Protein AF-A0A1I8NIW3-F1 (afdb_monomer)

Nearest PDB structures (foldseek):
  4k12-assembly1_B  TM=7.463E-01  e=3.320E+00  Streptococcus pneumoniae
  2oku-assembly1_B  TM=4.828E-01  e=1.234E+00  Porphyromonas gingivalis W83
  6xss-assembly1_A  TM=6.516E-01  e=8.003E+00  synthetic construct
  8vb2-assembly1_I  TM=4.494E-01  e=9.971E+00  Pectobacterium phage PhiM1
  2m6u-assembly1_A  TM=3.790E-01  e=7.169E+00  Streptococcus pneumoniae

Organism: Musc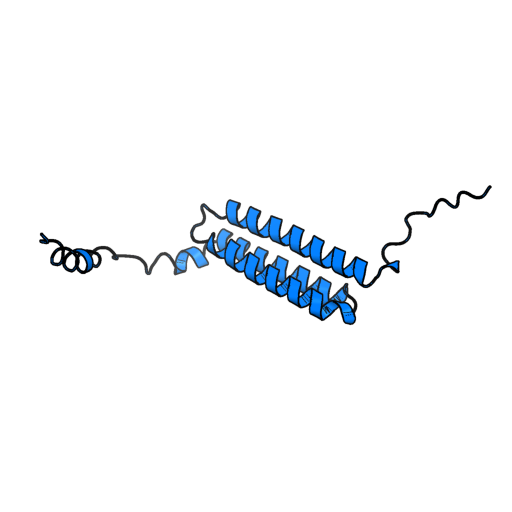a domestica (NCBI:txid7370)

Foldseek 3Di:
DDPDPPVPVVVVPVVPPPDDDPPPPVVVLVVPVLLVVLVVLLVVLLVVLVCCLVPVADPVLNVVSVVLSVVLNVQLVVLNVQSPDPVCSVVSVVSNVVSSVVSVVSSVVSSCVRCVPVPDDPDPPPPDD

Solvent-accessible surface area (backbone atoms only — not comparable to full-atom values): 7853 Å² total; per-residue (Å²): 139,80,96,68,80,75,67,67,67,63,63,69,66,69,72,73,79,78,79,81,84,71,85,70,57,67,71,51,54,73,66,32,69,68,52,48,51,49,53,51,48,54,52,48,49,52,51,50,53,51,46,43,35,71,73,71,33,56,80,88,46,30,68,63,40,52,53,51,49,52,52,48,54,56,50,44,57,59,30,54,68,44,65,80,45,84,88,31,47,64,58,28,55,51,45,48,50,51,50,47,52,51,49,51,52,52,51,51,51,50,38,46,72,76,36,59,74,81,73,65,85,78,77,76,79,78,85,73,131

Sequence (129 aa):
MLQITLFSLAFCVLLNAHIINGQSANNTALQDPEIQEALQFSQSIVNTAQSYIQYDLPIEARPEGEAILAQVKQGLAKCEALIDSVLNIWEYKQCASILLKDAMAALSSLQGKYRPYFASSASRPSLFW

pLDDT: mean 71.24, std 17.54, range [42.22, 91.31]

Structure (mmCIF, N/CA/C/O backbone):
data_AF-A0A1I8NIW3-F1
#
_entry.id   AF-A0A1I8NIW3-F1
#
loop_
_atom_site.group_PDB
_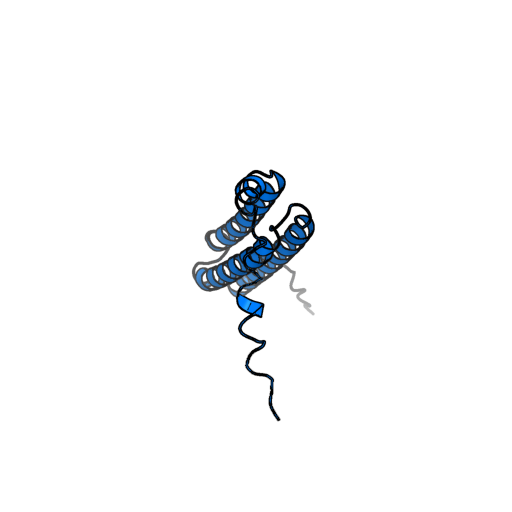atom_site.id
_atom_site.type_symbol
_atom_site.label_atom_id
_atom_site.label_alt_id
_atom_site.label_comp_id
_atom_site.label_asym_id
_atom_site.label_entity_id
_atom_site.label_seq_id
_atom_site.pdbx_PDB_ins_code
_atom_site.Cartn_x
_atom_site.Cartn_y
_atom_site.Cartn_z
_atom_site.occupancy
_atom_site.B_iso_or_equiv
_atom_site.auth_seq_id
_atom_site.auth_comp_id
_atom_site.auth_asym_id
_atom_site.auth_atom_id
_atom_site.pdbx_PDB_model_num
ATOM 1 N N . MET A 1 1 ? -32.553 -48.993 12.925 1.00 44.66 1 MET A N 1
ATOM 2 C CA . MET A 1 1 ? -32.092 -48.196 11.762 1.00 44.66 1 MET A CA 1
ATOM 3 C C . MET A 1 1 ? -33.326 -47.547 11.151 1.00 44.66 1 MET A C 1
ATOM 5 O O . MET A 1 1 ? -34.231 -48.284 10.817 1.00 44.66 1 MET A O 1
ATOM 9 N N . LEU A 1 2 ? -33.510 -46.235 11.033 1.00 42.22 2 LEU A N 1
ATOM 10 C CA . LEU A 1 2 ? -32.621 -45.098 11.239 1.00 42.22 2 LEU A CA 1
ATOM 11 C C . LEU A 1 2 ? -33.531 -43.887 11.555 1.00 42.22 2 LEU A C 1
ATOM 13 O O . LEU A 1 2 ? -34.143 -43.292 10.678 1.00 42.22 2 LEU A O 1
ATOM 17 N N . GLN A 1 3 ? -33.676 -43.588 12.841 1.00 45.00 3 GLN A N 1
ATOM 18 C CA . GLN A 1 3 ? -34.634 -42.647 13.435 1.00 45.00 3 GLN A CA 1
ATOM 19 C C . GLN A 1 3 ? -34.065 -41.209 13.471 1.00 45.00 3 GLN A C 1
ATOM 21 O O . GLN A 1 3 ? -34.234 -40.493 14.451 1.00 45.00 3 GLN A O 1
ATOM 26 N N . ILE A 1 4 ? -33.309 -40.815 12.434 1.00 52.50 4 ILE A N 1
ATOM 27 C CA . ILE A 1 4 ? -32.366 -39.674 12.480 1.00 52.50 4 ILE A CA 1
ATOM 28 C C . ILE A 1 4 ? -32.821 -38.465 11.637 1.00 52.50 4 ILE A C 1
ATOM 30 O O . ILE A 1 4 ? -32.286 -37.373 11.781 1.00 52.50 4 ILE A O 1
ATOM 34 N N . THR A 1 5 ? -33.846 -38.585 10.793 1.00 48.06 5 THR A N 1
ATOM 35 C CA . THR A 1 5 ? -34.158 -37.521 9.817 1.00 48.06 5 THR A CA 1
ATOM 36 C C . THR A 1 5 ? -35.135 -36.445 10.297 1.00 48.06 5 THR A C 1
ATOM 38 O O . THR A 1 5 ? -35.241 -35.410 9.648 1.00 48.06 5 THR A O 1
ATOM 41 N N . LEU A 1 6 ? -35.818 -36.620 11.436 1.00 46.09 6 LEU A N 1
ATOM 42 C CA . LEU A 1 6 ? -36.835 -35.658 11.903 1.00 46.09 6 LEU A CA 1
ATOM 43 C C . LEU A 1 6 ? -36.330 -34.615 12.914 1.00 46.09 6 LEU A C 1
ATOM 45 O O . LEU A 1 6 ? -36.985 -33.594 13.099 1.00 46.09 6 LEU A O 1
ATOM 49 N N . PHE A 1 7 ? -35.152 -34.802 13.517 1.00 46.38 7 PHE A N 1
ATOM 50 C CA . PHE A 1 7 ? -34.596 -33.824 14.467 1.00 46.38 7 PHE A CA 1
ATOM 51 C C . PHE A 1 7 ? -33.897 -32.628 13.799 1.00 46.38 7 PHE A C 1
ATOM 53 O O . PHE A 1 7 ? -33.701 -31.599 14.441 1.00 46.38 7 PHE A O 1
ATOM 60 N N . SER A 1 8 ? -33.565 -32.716 12.505 1.00 46.59 8 SER A N 1
ATOM 61 C CA . SER A 1 8 ? -32.784 -31.669 11.830 1.00 46.59 8 SER A CA 1
ATOM 62 C C . SER A 1 8 ? -33.597 -30.431 11.435 1.00 46.59 8 SER A C 1
ATOM 64 O O . SER A 1 8 ? -33.012 -29.374 11.224 1.00 46.59 8 SER A O 1
ATOM 66 N N . LEU A 1 9 ? -34.929 -30.528 11.345 1.00 46.41 9 LEU A N 1
ATOM 67 C CA . LEU A 1 9 ? -35.781 -29.402 10.926 1.00 46.41 9 LEU A CA 1
ATOM 68 C C . LEU A 1 9 ? -36.337 -28.582 12.100 1.00 46.41 9 LEU A C 1
ATOM 70 O O . LEU A 1 9 ? -36.723 -27.433 11.906 1.00 46.41 9 LEU A O 1
ATOM 74 N N . ALA A 1 10 ? -36.319 -29.118 13.324 1.00 45.59 10 ALA A N 1
ATOM 75 C CA . ALA A 1 10 ? -36.729 -28.372 14.517 1.00 45.59 10 ALA A CA 1
ATOM 76 C C . ALA A 1 10 ? -35.628 -27.427 15.040 1.00 45.59 10 ALA A C 1
ATOM 78 O O . ALA A 1 10 ? -35.933 -26.419 15.676 1.00 45.59 10 ALA A O 1
ATOM 79 N N . PHE A 1 11 ? -34.355 -27.699 14.728 1.00 44.47 11 PHE A N 1
ATOM 80 C CA . PHE A 1 11 ? -33.234 -26.852 15.154 1.00 44.47 11 PHE A CA 1
ATOM 81 C C . PHE A 1 11 ? -33.066 -25.575 14.312 1.00 44.47 11 PHE A C 1
ATOM 83 O O . PHE A 1 11 ? -32.448 -24.620 14.772 1.00 44.47 11 PHE A O 1
ATOM 90 N N . CYS A 1 12 ? -33.657 -25.507 13.113 1.00 45.47 12 CYS A N 1
ATOM 91 C CA . CYS A 1 12 ? -33.579 -24.305 12.276 1.00 45.47 12 CYS A CA 1
ATOM 92 C C . CYS A 1 12 ? -34.555 -23.193 12.687 1.00 45.47 12 CYS A C 1
ATOM 94 O O . CYS A 1 12 ? -34.321 -22.040 12.342 1.00 45.47 12 CYS A O 1
ATOM 96 N N . VAL A 1 13 ? -35.635 -23.496 13.416 1.00 49.28 13 VAL A N 1
ATOM 97 C CA . VAL A 1 13 ? -36.671 -22.486 13.719 1.00 49.28 13 VAL A CA 1
ATOM 98 C C . VAL A 1 13 ? -36.446 -21.799 15.072 1.00 49.28 13 VAL A C 1
ATOM 100 O O . VAL A 1 13 ? -36.874 -20.663 15.258 1.00 49.28 13 VAL A O 1
ATOM 103 N N . LEU A 1 14 ? -35.708 -22.419 16.000 1.00 46.84 14 LEU A N 1
ATOM 104 C CA . LEU A 1 14 ? -35.453 -21.844 17.330 1.00 46.84 14 LEU A CA 1
ATOM 105 C C . LEU A 1 14 ? -34.239 -20.902 17.400 1.00 46.84 14 LEU A C 1
ATOM 107 O O . LEU A 1 14 ? -34.068 -20.228 18.412 1.00 46.84 14 LEU A O 1
ATOM 111 N N . LEU A 1 15 ? -33.441 -20.774 16.332 1.00 48.25 15 LEU A N 1
ATOM 112 C CA . LEU A 1 15 ? -32.338 -19.800 16.282 1.00 48.25 15 LEU A CA 1
ATOM 113 C C . LEU A 1 15 ? -32.762 -18.380 15.859 1.00 48.25 15 LEU A C 1
ATOM 115 O O . LEU A 1 15 ? -31.915 -17.498 15.783 1.00 48.25 15 LEU A O 1
ATOM 119 N N . ASN A 1 16 ? -34.055 -18.127 15.623 1.00 48.19 16 ASN A N 1
ATOM 120 C CA . ASN A 1 16 ? -34.556 -16.799 15.236 1.00 48.19 16 ASN A CA 1
ATOM 121 C C . ASN A 1 16 ? -35.116 -15.967 16.409 1.00 48.19 16 ASN A C 1
ATOM 123 O O . ASN A 1 16 ? -35.702 -14.914 16.180 1.00 48.19 16 ASN A O 1
ATOM 127 N N . ALA A 1 17 ? -34.935 -16.398 17.665 1.00 45.75 17 ALA A N 1
ATOM 128 C CA . ALA A 1 17 ? -35.446 -15.677 18.841 1.00 45.75 17 ALA A CA 1
ATOM 129 C C . ALA A 1 17 ? -34.401 -14.822 19.594 1.00 45.75 17 ALA A C 1
ATOM 131 O O . ALA A 1 17 ? -34.744 -14.159 20.572 1.00 45.75 17 ALA A O 1
ATOM 132 N N . HIS A 1 18 ? -33.146 -14.766 19.134 1.00 44.19 18 HIS A N 1
ATOM 133 C CA . HIS A 1 18 ? -32.120 -13.885 19.705 1.00 44.19 18 HIS A CA 1
ATOM 134 C C . HIS A 1 18 ? -31.355 -13.111 18.630 1.00 44.19 18 HIS A C 1
ATOM 136 O O . HIS A 1 18 ? -30.162 -13.300 18.452 1.00 44.19 18 HIS A O 1
ATOM 142 N N . ILE A 1 19 ? -32.034 -12.184 17.954 1.00 52.34 19 ILE A N 1
ATOM 143 C CA . ILE A 1 19 ? -31.387 -10.950 17.482 1.00 52.34 19 ILE A CA 1
ATOM 144 C C . ILE A 1 19 ? -32.336 -9.786 17.793 1.00 52.34 19 ILE A C 1
ATOM 146 O O . ILE A 1 19 ? -32.955 -9.188 16.920 1.00 52.34 19 ILE A O 1
ATOM 150 N N . ILE A 1 20 ? -32.493 -9.495 19.085 1.00 49.62 20 ILE A N 1
ATOM 151 C CA . ILE A 1 20 ? -32.867 -8.151 19.528 1.00 49.62 20 ILE A CA 1
ATOM 152 C C . ILE A 1 20 ? -31.540 -7.396 19.675 1.00 49.62 20 ILE A C 1
ATOM 154 O O . ILE A 1 20 ? -30.643 -7.876 20.361 1.00 49.62 20 ILE A O 1
ATOM 158 N N . ASN A 1 21 ? -31.447 -6.227 19.034 1.00 49.03 21 ASN A N 1
ATOM 159 C CA . ASN A 1 21 ? -30.359 -5.236 19.097 1.00 49.03 21 ASN A CA 1
ATOM 160 C C . ASN A 1 21 ? -29.045 -5.524 18.345 1.00 49.03 21 ASN A C 1
ATOM 162 O O . ASN A 1 21 ? -27.989 -5.662 18.948 1.00 49.03 21 ASN A O 1
ATOM 166 N N . GLY A 1 22 ? -29.079 -5.454 17.009 1.00 45.16 22 GLY A N 1
ATOM 167 C CA . GLY A 1 22 ? -27.872 -5.227 16.190 1.00 45.16 22 GLY A CA 1
ATOM 168 C C . GLY A 1 22 ? -27.784 -3.840 15.533 1.00 45.16 22 GLY A C 1
ATOM 169 O O . GLY A 1 22 ? -26.709 -3.404 15.137 1.00 45.16 22 GLY A O 1
ATOM 170 N N . GLN A 1 23 ? -28.892 -3.099 15.422 1.00 43.38 23 GLN A N 1
ATOM 171 C CA . GLN A 1 23 ? -28.944 -1.890 14.582 1.00 43.38 23 GLN A CA 1
ATOM 172 C C . GLN A 1 23 ? -28.473 -0.586 15.251 1.00 43.38 23 GLN A C 1
ATOM 174 O O . GLN A 1 23 ? -28.579 0.472 14.639 1.00 43.38 23 GLN A O 1
ATOM 179 N N . SER A 1 24 ? -27.899 -0.636 16.459 1.00 42.47 24 SER A N 1
ATOM 180 C CA . SER A 1 24 ? -27.382 0.568 17.136 1.00 42.47 24 SER A CA 1
ATOM 181 C C . SER A 1 24 ? -25.875 0.569 17.413 1.00 42.47 24 SER A C 1
ATOM 183 O O . SER A 1 24 ? -25.378 1.589 17.869 1.00 42.47 24 SER A O 1
ATOM 185 N N . ALA A 1 25 ? -25.136 -0.511 17.136 1.00 47.81 25 ALA A N 1
ATOM 186 C CA . ALA A 1 25 ? -23.674 -0.527 17.307 1.00 47.81 25 ALA A CA 1
ATOM 187 C C . ALA A 1 25 ? -22.923 -0.049 16.049 1.00 47.81 25 ALA A C 1
ATOM 189 O O . ALA A 1 25 ? -21.831 0.503 16.138 1.00 47.81 25 ALA A O 1
ATOM 190 N N . ASN A 1 26 ? -23.543 -0.199 14.874 1.00 47.06 26 ASN A N 1
ATOM 191 C CA . ASN A 1 26 ? -22.894 0.072 13.590 1.00 47.06 26 ASN A CA 1
ATOM 192 C C . ASN A 1 26 ? -22.694 1.582 13.323 1.00 47.06 26 ASN A C 1
ATOM 194 O O . ASN A 1 26 ? -21.695 1.996 12.749 1.00 47.06 26 ASN A O 1
ATOM 198 N N . ASN A 1 27 ? -23.592 2.438 13.826 1.00 47.66 27 ASN A N 1
ATOM 199 C CA . ASN A 1 27 ? -23.447 3.895 13.682 1.00 47.66 2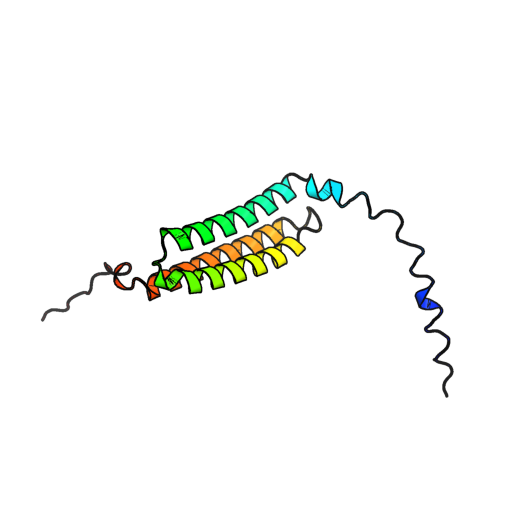7 ASN A CA 1
ATOM 200 C C . ASN A 1 27 ? -22.500 4.522 14.719 1.00 47.66 27 ASN A C 1
ATOM 202 O O . ASN A 1 27 ? -22.011 5.627 14.501 1.00 47.66 27 ASN A O 1
ATOM 206 N N . THR A 1 28 ? -22.250 3.841 15.841 1.00 50.88 28 THR A N 1
ATOM 207 C CA . THR A 1 28 ? -21.396 4.349 16.927 1.00 50.88 28 THR A CA 1
ATOM 208 C C . THR A 1 28 ? -19.935 3.959 16.718 1.00 50.88 28 THR A C 1
ATOM 210 O O . THR A 1 28 ? -19.061 4.775 16.978 1.00 50.88 28 THR A O 1
ATOM 213 N N . ALA A 1 29 ? -19.663 2.771 16.161 1.00 51.66 29 ALA A N 1
ATOM 214 C CA . ALA A 1 29 ? -18.308 2.359 15.784 1.00 51.66 29 ALA A CA 1
ATOM 215 C C . ALA A 1 29 ? -17.697 3.278 14.704 1.00 51.66 29 ALA A C 1
ATOM 217 O O . ALA A 1 29 ? -16.533 3.645 14.781 1.00 51.66 29 ALA A O 1
ATOM 218 N N . LEU A 1 30 ? -18.500 3.749 13.743 1.00 52.78 30 LEU A N 1
ATOM 219 C CA . LEU A 1 30 ? -18.074 4.732 12.733 1.00 52.78 30 LEU A CA 1
ATOM 220 C C . LEU A 1 30 ? -17.839 6.154 13.283 1.00 52.78 30 LEU A C 1
ATOM 222 O O . LEU A 1 30 ? -17.278 6.988 12.575 1.00 52.78 30 LEU A O 1
ATOM 226 N N . GLN A 1 31 ? -18.280 6.446 14.510 1.00 56.62 31 GLN A N 1
ATOM 227 C CA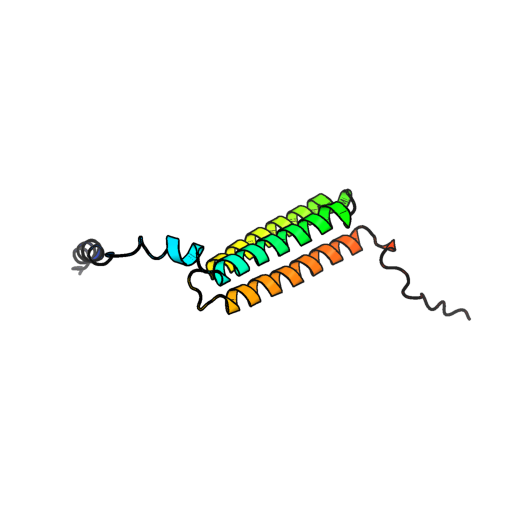 . GLN A 1 31 ? -18.082 7.734 15.194 1.00 56.62 31 GLN A CA 1
ATOM 228 C C . GLN A 1 31 ? -16.997 7.666 16.273 1.00 56.62 31 GLN A C 1
ATOM 230 O O . GLN A 1 31 ? -16.737 8.668 16.941 1.00 56.62 31 GLN A O 1
ATOM 235 N N . ASP A 1 32 ? -16.367 6.504 16.449 1.00 68.50 32 ASP A N 1
ATOM 236 C CA . ASP A 1 32 ? -15.247 6.363 17.360 1.00 68.50 32 ASP A CA 1
ATOM 237 C C . ASP A 1 32 ? -13.995 7.020 16.741 1.00 68.50 32 ASP A C 1
ATOM 239 O O . ASP A 1 32 ? -13.591 6.656 15.627 1.00 68.50 32 ASP A O 1
ATOM 243 N N . PRO A 1 33 ? -13.376 8.003 17.421 1.00 76.12 33 PRO A N 1
ATOM 244 C CA . PRO A 1 33 ? -12.223 8.720 16.887 1.00 76.12 33 PRO A CA 1
ATOM 245 C C . PRO A 1 33 ? -11.036 7.797 16.588 1.00 76.12 33 PRO A C 1
ATOM 247 O O . PRO A 1 33 ? -10.264 8.086 15.673 1.00 76.12 33 PRO A O 1
ATOM 250 N N . GLU A 1 34 ? -10.890 6.678 17.301 1.00 75.50 34 GLU A N 1
ATOM 251 C CA . GLU A 1 34 ? -9.793 5.733 17.089 1.00 75.50 34 GLU A CA 1
ATOM 252 C C . GLU A 1 34 ? -10.043 4.845 15.859 1.00 75.50 34 GLU A C 1
ATOM 254 O O . GLU A 1 34 ? -9.111 4.531 15.114 1.00 75.50 34 GLU A O 1
ATOM 259 N N . ILE A 1 35 ? -11.306 4.502 15.580 1.00 74.00 35 ILE A N 1
ATOM 260 C CA . ILE A 1 35 ? -11.711 3.815 14.341 1.00 74.00 35 ILE A CA 1
ATOM 261 C C . ILE A 1 35 ? -11.521 4.743 13.137 1.00 74.00 35 ILE A C 1
ATOM 263 O O . ILE A 1 35 ? -11.030 4.324 12.086 1.00 74.00 35 ILE A O 1
ATOM 267 N N . GLN A 1 36 ? -11.837 6.028 13.288 1.00 79.56 36 GLN A N 1
ATOM 268 C CA . GLN A 1 36 ? -11.619 7.011 12.231 1.00 79.56 36 GLN A CA 1
ATOM 269 C C . GLN A 1 36 ? -10.125 7.266 11.973 1.00 79.56 36 GLN A C 1
ATOM 271 O O . GLN A 1 36 ? -9.716 7.344 10.813 1.00 79.56 36 GLN A O 1
ATOM 276 N N . GLU A 1 37 ? -9.296 7.335 13.021 1.00 80.69 37 GLU A N 1
ATOM 277 C CA . GLU A 1 37 ? -7.831 7.401 12.901 1.00 80.69 37 GLU A CA 1
ATOM 278 C C . GLU A 1 37 ? -7.284 6.158 12.182 1.00 80.69 37 GLU A C 1
ATOM 280 O O . GLU A 1 37 ? -6.445 6.266 11.283 1.00 80.69 37 GLU A O 1
ATOM 285 N N . ALA A 1 38 ? -7.797 4.973 12.524 1.00 79.62 38 ALA A N 1
ATOM 286 C CA . ALA A 1 38 ? -7.433 3.729 11.864 1.00 79.62 38 ALA A CA 1
ATOM 287 C C . ALA A 1 38 ? -7.730 3.786 10.357 1.00 79.62 38 ALA A C 1
ATOM 289 O O . ALA A 1 38 ? -6.824 3.567 9.553 1.00 79.62 38 ALA A O 1
ATOM 290 N N . LEU A 1 39 ? -8.941 4.164 9.948 1.00 81.38 39 LEU A N 1
ATOM 291 C CA . LEU A 1 39 ? -9.295 4.285 8.527 1.00 81.38 39 LEU A CA 1
ATOM 292 C C . LEU A 1 39 ? -8.453 5.346 7.797 1.00 81.38 39 LEU A C 1
ATOM 294 O O . LEU A 1 39 ? -8.004 5.124 6.670 1.00 81.38 39 LEU A O 1
ATOM 298 N N . GLN A 1 40 ? -8.162 6.478 8.447 1.00 86.50 40 GLN A N 1
ATOM 299 C CA . GLN A 1 40 ? -7.256 7.494 7.897 1.00 86.50 40 GLN A CA 1
ATOM 300 C C . GLN A 1 40 ? -5.840 6.951 7.685 1.00 86.50 40 GLN A C 1
ATOM 302 O O . GLN A 1 40 ? -5.202 7.275 6.680 1.00 86.50 40 GLN A O 1
ATOM 307 N N . PHE A 1 41 ? -5.354 6.097 8.586 1.00 84.81 41 PHE A N 1
ATOM 308 C CA . PHE A 1 41 ? -4.063 5.436 8.428 1.00 84.81 41 PHE A CA 1
ATOM 309 C C . PHE A 1 41 ? -4.043 4.504 7.208 1.00 84.81 41 PHE A C 1
ATOM 311 O O . PHE A 1 41 ? -3.107 4.579 6.410 1.00 84.81 41 PHE A O 1
ATOM 318 N N . SER A 1 42 ? -5.095 3.707 6.991 1.00 84.75 42 SER A N 1
ATOM 319 C CA . SER A 1 42 ? -5.228 2.872 5.783 1.00 84.75 42 SER A CA 1
ATOM 320 C C . SER A 1 42 ? -5.210 3.717 4.510 1.00 84.75 42 SER A C 1
ATOM 322 O O . SER A 1 42 ? -4.460 3.429 3.573 1.00 84.75 42 SER A O 1
ATOM 324 N N . GLN A 1 43 ? -5.957 4.823 4.496 1.00 88.06 43 GLN A N 1
ATOM 325 C CA . GLN A 1 43 ? -5.963 5.743 3.362 1.00 88.06 43 GLN A CA 1
ATOM 326 C C . GLN A 1 43 ? -4.583 6.376 3.125 1.00 88.06 43 GLN A C 1
ATOM 328 O O . GLN A 1 43 ? -4.164 6.525 1.976 1.00 88.06 43 GLN A O 1
ATOM 333 N N . SER A 1 44 ? -3.853 6.712 4.192 1.00 89.19 44 SER A N 1
ATOM 334 C CA . SER A 1 44 ? -2.486 7.233 4.111 1.00 89.19 44 SER A CA 1
ATOM 335 C C . SER A 1 44 ? -1.543 6.239 3.429 1.00 89.19 44 SER A C 1
ATOM 337 O O . SER A 1 44 ? -0.843 6.617 2.493 1.00 89.19 44 SER A O 1
ATOM 339 N N . ILE A 1 45 ? -1.599 4.952 3.796 1.00 88.12 45 ILE A N 1
ATOM 340 C CA . ILE A 1 45 ? -0.795 3.887 3.165 1.00 88.12 45 ILE A CA 1
ATOM 341 C C . ILE A 1 45 ? -1.065 3.817 1.657 1.00 88.12 45 ILE A C 1
ATOM 343 O O . ILE A 1 45 ? -0.126 3.803 0.855 1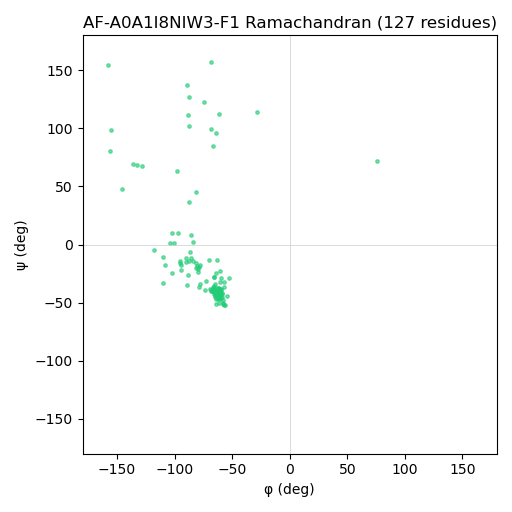.00 88.12 45 ILE A O 1
ATOM 347 N N . VAL A 1 46 ? -2.342 3.810 1.260 1.00 91.19 46 VAL A N 1
ATOM 348 C CA . VAL A 1 46 ? -2.741 3.788 -0.158 1.00 91.19 46 VAL A CA 1
ATOM 349 C C . VAL A 1 46 ? -2.209 5.018 -0.888 1.00 91.19 46 VAL A C 1
ATOM 351 O O . VAL A 1 46 ? -1.629 4.888 -1.965 1.00 91.19 46 VAL A O 1
ATOM 354 N N . ASN A 1 47 ? -2.369 6.203 -0.298 1.00 91.31 47 ASN A N 1
ATOM 355 C CA . ASN A 1 47 ? -1.931 7.461 -0.896 1.00 91.31 47 ASN A CA 1
ATOM 356 C C . ASN A 1 47 ? -0.403 7.523 -1.044 1.00 91.31 47 ASN A C 1
ATOM 358 O O . ASN A 1 47 ? 0.089 7.971 -2.082 1.00 91.31 47 ASN A O 1
ATOM 362 N N . THR A 1 48 ? 0.354 7.054 -0.049 1.00 89.25 48 THR A N 1
ATOM 363 C CA . THR A 1 48 ? 1.819 6.963 -0.111 1.00 89.25 48 THR A CA 1
ATOM 364 C C . THR A 1 48 ? 2.262 6.030 -1.233 1.00 89.25 48 THR A C 1
ATOM 366 O O . THR A 1 48 ? 3.064 6.433 -2.074 1.00 89.25 48 THR A O 1
ATOM 369 N N . ALA A 1 49 ? 1.700 4.821 -1.305 1.00 87.62 49 ALA A N 1
ATOM 370 C CA . ALA A 1 49 ? 2.027 3.864 -2.359 1.00 87.62 49 ALA A CA 1
ATOM 371 C C . ALA A 1 49 ? 1.669 4.408 -3.752 1.00 87.62 49 ALA A C 1
ATOM 373 O O . ALA A 1 49 ? 2.471 4.328 -4.681 1.00 87.62 49 ALA A O 1
ATOM 374 N N . GLN A 1 50 ? 0.497 5.029 -3.897 1.00 91.06 50 GLN A N 1
ATOM 375 C CA . GLN A 1 50 ? 0.064 5.634 -5.154 1.00 91.06 50 GLN A CA 1
ATOM 376 C C . GLN A 1 50 ? 0.959 6.804 -5.577 1.00 91.06 50 GLN A C 1
ATOM 378 O O . GLN A 1 50 ? 1.291 6.920 -6.756 1.00 91.06 50 GLN A O 1
ATOM 383 N N . SER A 1 51 ? 1.387 7.640 -4.629 1.00 90.50 51 SER A N 1
ATOM 384 C CA . SER A 1 51 ? 2.313 8.744 -4.900 1.00 90.50 51 SER A CA 1
ATOM 385 C C . SER A 1 51 ? 3.666 8.214 -5.368 1.00 90.50 51 SER A C 1
ATOM 387 O O . SER A 1 51 ? 4.178 8.670 -6.387 1.00 90.50 51 SER A O 1
ATOM 389 N N . TYR A 1 52 ? 4.196 7.185 -4.707 1.00 86.75 52 TYR A N 1
ATOM 390 C CA . TYR A 1 52 ? 5.447 6.546 -5.113 1.00 86.75 52 TYR A CA 1
ATOM 391 C C . TYR A 1 52 ? 5.357 5.960 -6.536 1.00 86.75 52 TYR A C 1
ATOM 393 O O . TYR A 1 52 ? 6.259 6.129 -7.353 1.00 86.75 52 TYR A O 1
ATOM 401 N N . ILE A 1 53 ? 4.224 5.345 -6.892 1.00 88.50 53 ILE A N 1
ATOM 402 C CA . ILE A 1 53 ? 3.970 4.840 -8.255 1.00 88.50 53 ILE A CA 1
ATOM 403 C C . ILE A 1 53 ? 3.913 5.961 -9.292 1.00 88.50 53 ILE A C 1
ATOM 405 O O . ILE A 1 53 ? 4.397 5.788 -10.408 1.00 88.50 53 ILE A O 1
ATOM 409 N N . GLN A 1 54 ? 3.309 7.098 -8.957 1.00 89.81 54 GLN A N 1
ATOM 410 C CA . GLN A 1 54 ? 3.146 8.198 -9.907 1.00 89.81 54 GLN A CA 1
ATOM 411 C C . GLN A 1 54 ? 4.414 9.033 -10.089 1.00 89.81 54 GLN A C 1
ATOM 413 O O . GLN A 1 54 ? 4.664 9.488 -11.205 1.00 89.81 54 GLN A O 1
ATOM 418 N N . TYR A 1 55 ? 5.181 9.245 -9.019 1.00 87.62 55 TYR A N 1
ATOM 419 C CA . TYR A 1 55 ? 6.277 10.215 -9.002 1.00 87.62 55 TYR A CA 1
ATOM 420 C C . TYR A 1 55 ? 7.671 9.573 -8.948 1.00 87.62 55 TYR A C 1
ATOM 422 O O . TYR A 1 55 ? 8.599 10.104 -9.559 1.00 87.62 55 TYR A O 1
ATOM 430 N N . ASP A 1 56 ? 7.830 8.425 -8.281 1.00 84.81 56 ASP A N 1
ATOM 431 C CA . ASP A 1 56 ? 9.148 7.815 -8.033 1.00 84.81 56 ASP A CA 1
ATOM 432 C C . ASP A 1 56 ? 9.465 6.631 -8.959 1.00 84.81 56 ASP A C 1
ATOM 434 O O . ASP A 1 56 ? 10.640 6.329 -9.216 1.00 84.81 56 ASP A O 1
ATOM 438 N N . LEU A 1 57 ? 8.429 5.969 -9.482 1.00 83.94 57 LEU A N 1
ATOM 439 C CA . LEU A 1 57 ? 8.543 4.871 -10.439 1.00 83.94 57 LEU A CA 1
ATOM 440 C C . LEU A 1 57 ? 8.545 5.390 -11.890 1.00 83.94 57 LEU A C 1
ATOM 442 O O . LEU A 1 57 ? 7.756 6.267 -12.249 1.00 83.94 57 LEU A O 1
ATOM 446 N N . PRO A 1 58 ? 9.422 4.857 -12.760 1.00 86.12 58 PRO A N 1
ATOM 447 C CA . PRO A 1 58 ? 9.387 5.168 -14.185 1.00 86.12 58 PRO A CA 1
ATOM 448 C C . PRO A 1 58 ? 8.124 4.578 -14.836 1.00 86.12 58 PRO A C 1
ATOM 450 O O . PRO A 1 58 ? 7.525 3.639 -14.308 1.00 86.12 58 PRO A O 1
ATOM 453 N N . ILE A 1 59 ? 7.702 5.135 -15.976 1.00 86.81 59 ILE A N 1
ATOM 454 C CA . ILE A 1 59 ? 6.403 4.835 -16.611 1.00 86.81 59 ILE A CA 1
ATOM 455 C C . ILE A 1 59 ? 6.245 3.337 -16.899 1.00 86.81 59 ILE A C 1
ATOM 457 O O . ILE A 1 59 ? 5.165 2.779 -16.715 1.00 86.81 59 ILE A O 1
ATOM 461 N N . GLU A 1 60 ? 7.336 2.681 -17.273 1.00 87.44 60 GLU A N 1
ATOM 462 C CA . GLU A 1 60 ? 7.425 1.257 -17.586 1.00 87.44 60 GLU A CA 1
ATOM 463 C C . GLU A 1 60 ? 7.161 0.369 -16.361 1.00 87.44 60 GLU A C 1
ATOM 465 O O . GLU A 1 60 ? 6.654 -0.740 -16.501 1.00 87.44 60 GLU A O 1
ATOM 470 N N . ALA A 1 61 ? 7.457 0.867 -15.157 1.00 87.06 61 ALA A N 1
ATOM 471 C CA . ALA A 1 61 ? 7.264 0.154 -13.897 1.00 87.06 61 ALA A CA 1
ATOM 472 C C . ALA A 1 61 ? 5.876 0.384 -13.277 1.00 87.06 61 ALA A C 1
ATOM 474 O O . ALA A 1 61 ? 5.461 -0.360 -12.389 1.00 87.06 61 ALA A O 1
ATOM 475 N N . ARG A 1 62 ? 5.135 1.402 -13.732 1.00 88.25 62 ARG A N 1
ATOM 476 C CA . ARG A 1 62 ? 3.805 1.748 -13.205 1.00 88.25 62 ARG A CA 1
ATOM 477 C C . ARG A 1 62 ? 2.793 0.595 -13.218 1.00 88.25 62 ARG A C 1
ATOM 479 O O . ARG A 1 62 ? 2.149 0.437 -12.187 1.00 88.25 62 ARG A O 1
ATOM 486 N N . PRO A 1 63 ? 2.647 -0.235 -14.273 1.00 90.25 63 PRO A N 1
ATOM 487 C CA . PRO A 1 63 ? 1.683 -1.341 -14.241 1.00 90.25 63 PRO A CA 1
ATOM 488 C C . PRO A 1 63 ? 2.021 -2.403 -13.181 1.00 90.25 63 PRO A C 1
ATOM 490 O O . PRO A 1 63 ? 1.121 -2.904 -12.508 1.00 90.25 63 PRO A O 1
ATOM 493 N N . GLU A 1 64 ? 3.306 -2.715 -12.971 1.00 87.31 64 GLU A N 1
ATOM 494 C CA . GLU A 1 64 ? 3.736 -3.594 -11.869 1.00 87.31 64 GLU A CA 1
ATOM 495 C C . GLU A 1 64 ? 3.489 -2.925 -10.503 1.00 87.31 64 GLU A C 1
ATOM 497 O O . GLU A 1 64 ? 3.034 -3.576 -9.563 1.00 87.31 64 GLU A O 1
ATOM 502 N N . GLY A 1 65 ? 3.713 -1.611 -10.403 1.00 87.31 65 GLY A N 1
ATOM 503 C CA . GLY A 1 65 ? 3.405 -0.824 -9.209 1.00 87.31 65 GLY A CA 1
ATOM 504 C C . GLY A 1 65 ? 1.912 -0.820 -8.868 1.00 87.31 65 GLY A C 1
ATOM 505 O O . GLY A 1 65 ? 1.542 -1.001 -7.711 1.00 87.31 65 GLY A O 1
ATOM 506 N N . GLU A 1 66 ? 1.035 -0.680 -9.862 1.00 91.00 66 GLU A N 1
ATOM 507 C CA . GLU A 1 66 ? -0.420 -0.744 -9.675 1.00 91.00 66 GLU A CA 1
ATOM 508 C C . GLU A 1 66 ? -0.889 -2.133 -9.225 1.00 91.00 66 GLU A C 1
ATOM 510 O O . GLU A 1 66 ? -1.796 -2.232 -8.395 1.00 91.00 66 GLU A O 1
ATOM 515 N N . ALA A 1 67 ? -0.238 -3.205 -9.689 1.00 90.62 67 ALA A N 1
ATOM 516 C CA . ALA A 1 67 ? -0.500 -4.554 -9.193 1.00 90.62 67 ALA A CA 1
ATOM 517 C C . ALA A 1 67 ? -0.122 -4.705 -7.707 1.00 90.62 67 ALA A C 1
ATOM 519 O O . ALA A 1 67 ? -0.889 -5.288 -6.938 1.00 90.62 67 ALA A O 1
ATOM 520 N N . ILE A 1 68 ? 1.008 -4.125 -7.277 1.00 88.88 68 ILE A N 1
ATOM 521 C CA . ILE A 1 68 ? 1.391 -4.064 -5.855 1.00 88.88 68 ILE A CA 1
ATOM 522 C C . ILE A 1 68 ? 0.352 -3.258 -5.067 1.00 88.88 68 ILE A C 1
ATOM 524 O O . ILE A 1 68 ? -0.125 -3.715 -4.032 1.00 88.88 68 ILE A O 1
ATOM 528 N N . LEU A 1 69 ? -0.078 -2.098 -5.574 1.00 89.19 69 LEU A N 1
ATOM 529 C CA . LEU A 1 69 ? -1.108 -1.278 -4.927 1.00 89.19 69 LEU A CA 1
ATOM 530 C C . LEU A 1 69 ? -2.434 -2.033 -4.760 1.00 89.19 69 LEU A C 1
ATOM 532 O O . LEU A 1 69 ? -3.093 -1.896 -3.729 1.00 89.19 69 LEU A O 1
ATOM 536 N N . ALA A 1 70 ? -2.832 -2.840 -5.744 1.00 90.44 70 ALA A N 1
ATOM 537 C CA . ALA A 1 70 ? -4.025 -3.677 -5.645 1.00 90.44 70 ALA A CA 1
ATOM 538 C C . ALA A 1 70 ? -3.901 -4.724 -4.524 1.00 90.44 70 ALA A C 1
ATOM 540 O O . ALA A 1 70 ? -4.844 -4.910 -3.752 1.00 90.44 70 ALA A O 1
ATOM 541 N N . GLN A 1 71 ? -2.730 -5.353 -4.378 1.00 88.38 71 GLN A N 1
ATOM 542 C CA . GLN A 1 71 ? -2.455 -6.290 -3.282 1.00 88.38 71 GLN A CA 1
ATOM 543 C C . GLN A 1 71 ? -2.463 -5.594 -1.917 1.00 88.38 71 GLN A C 1
ATOM 545 O O .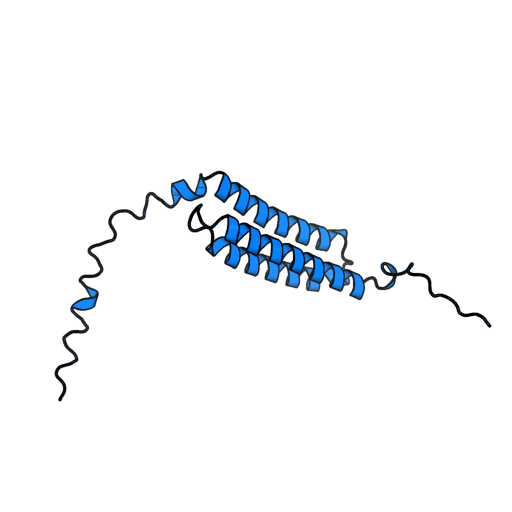 GLN A 1 71 ? -3.028 -6.128 -0.965 1.00 88.38 71 GLN A O 1
ATOM 550 N N . VAL A 1 72 ? -1.913 -4.379 -1.827 1.00 88.31 72 VAL A N 1
ATOM 551 C CA . VAL A 1 72 ? -1.959 -3.557 -0.608 1.00 88.31 72 VAL A CA 1
ATOM 552 C C . VAL A 1 72 ? -3.400 -3.221 -0.239 1.00 88.31 72 VAL A C 1
ATOM 554 O O . VAL A 1 72 ? -3.795 -3.432 0.900 1.00 88.31 72 VAL A O 1
ATOM 557 N N . LYS A 1 73 ? -4.234 -2.787 -1.189 1.00 89.62 73 LYS A N 1
ATOM 558 C CA . LYS A 1 73 ? -5.663 -2.533 -0.927 1.00 89.62 73 LYS A CA 1
ATOM 559 C C . LYS A 1 73 ? -6.388 -3.784 -0.431 1.00 89.62 73 LYS A C 1
ATOM 561 O O . LYS A 1 73 ? -7.172 -3.707 0.509 1.00 89.62 73 LYS A O 1
ATOM 566 N N . GLN A 1 74 ? -6.101 -4.943 -1.022 1.00 88.88 74 GLN A N 1
ATOM 567 C CA . GLN A 1 74 ? -6.679 -6.210 -0.573 1.00 88.88 74 GLN A CA 1
ATOM 568 C C . GLN A 1 74 ? -6.189 -6.611 0.829 1.00 88.88 74 GLN A C 1
ATOM 570 O O . GLN A 1 74 ? -6.964 -7.150 1.616 1.00 88.88 74 GLN A O 1
ATOM 575 N N . GLY A 1 75 ? -4.916 -6.368 1.147 1.00 85.00 75 GLY A N 1
ATOM 576 C CA . GLY A 1 75 ? -4.354 -6.587 2.479 1.00 85.00 75 GLY A CA 1
ATOM 577 C C . GLY A 1 75 ? -4.975 -5.664 3.526 1.00 85.00 75 GLY A C 1
ATOM 578 O O . GLY A 1 75 ? -5.354 -6.136 4.594 1.00 85.00 75 GLY A O 1
ATOM 579 N N . LEU A 1 76 ? -5.160 -4.382 3.196 1.00 84.56 76 LEU A N 1
ATOM 580 C CA . LEU A 1 76 ? -5.801 -3.409 4.080 1.00 84.56 76 LEU A CA 1
ATOM 581 C C . LEU A 1 76 ? -7.244 -3.801 4.363 1.00 84.56 76 LEU A C 1
ATOM 583 O O . LEU A 1 76 ? -7.605 -3.857 5.526 1.00 84.56 76 LEU A O 1
ATOM 587 N N . ALA A 1 77 ? -8.020 -4.211 3.356 1.00 84.94 77 ALA A N 1
ATOM 588 C CA . ALA A 1 77 ? -9.386 -4.695 3.570 1.00 84.94 77 ALA A CA 1
ATOM 589 C C . ALA A 1 77 ? -9.454 -5.893 4.543 1.00 84.94 77 ALA A C 1
ATOM 591 O O . ALA A 1 77 ? -10.414 -6.039 5.295 1.00 84.94 77 ALA A O 1
ATOM 592 N N . LYS A 1 78 ? -8.422 -6.752 4.565 1.00 84.44 78 LYS A N 1
ATOM 593 C CA . LYS A 1 78 ? -8.313 -7.840 5.553 1.00 84.44 78 LYS A CA 1
ATOM 594 C C . LYS A 1 78 ? -7.953 -7.323 6.946 1.00 84.44 78 LYS A C 1
ATOM 596 O O . LYS A 1 78 ? -8.486 -7.839 7.919 1.00 84.44 78 LYS A O 1
ATOM 601 N N . CYS A 1 79 ? -7.067 -6.332 7.047 1.00 81.75 79 CYS A N 1
ATOM 602 C CA . CYS A 1 79 ? -6.750 -5.689 8.324 1.00 81.75 79 CYS A CA 1
ATOM 603 C C . CYS A 1 79 ? -7.956 -4.902 8.869 1.00 81.75 79 CYS A C 1
ATOM 605 O O . CYS A 1 79 ? -8.212 -4.930 10.066 1.00 81.75 79 CYS A O 1
ATOM 607 N N . GLU A 1 80 ? -8.718 -4.231 8.005 1.00 80.69 80 GLU A N 1
ATOM 608 C CA . GLU A 1 80 ? -9.919 -3.465 8.353 1.00 80.69 80 GLU A CA 1
ATOM 609 C C . GLU A 1 80 ? -11.050 -4.363 8.867 1.00 80.69 80 GLU A C 1
ATOM 611 O O . GLU A 1 80 ? -11.813 -3.939 9.727 1.00 80.69 80 GLU A O 1
ATOM 616 N N . ALA A 1 81 ? -11.105 -5.632 8.445 1.00 77.56 81 ALA A N 1
ATOM 617 C CA . ALA A 1 81 ? -12.024 -6.619 9.017 1.00 77.56 81 ALA A CA 1
ATOM 618 C C . ALA A 1 81 ? -11.767 -6.910 10.5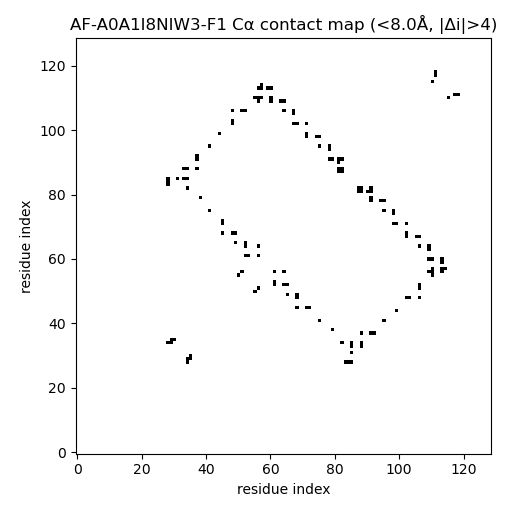14 1.00 77.56 81 ALA A C 1
ATOM 620 O O . ALA A 1 81 ? -12.612 -7.515 11.167 1.00 77.56 81 ALA A O 1
ATOM 621 N N . LEU A 1 82 ? -10.621 -6.487 11.068 1.00 70.69 82 LEU A N 1
ATOM 622 C CA . LEU A 1 82 ? -10.325 -6.564 12.505 1.00 70.69 82 LEU A CA 1
ATOM 623 C C . LEU A 1 82 ? -10.906 -5.378 13.292 1.00 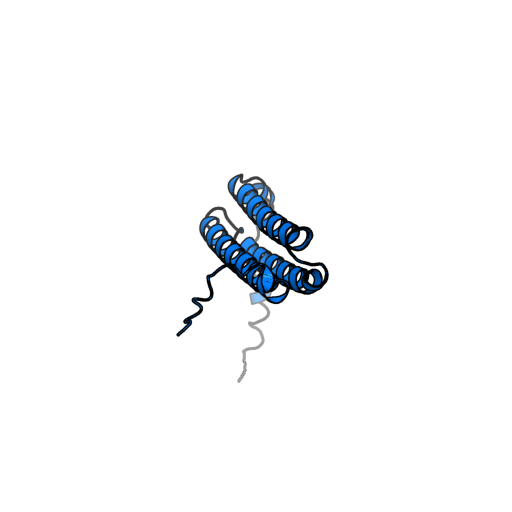70.69 82 LEU A C 1
ATOM 625 O O . LEU A 1 82 ? -11.003 -5.452 14.517 1.00 70.69 82 LEU A O 1
ATOM 629 N N . ILE A 1 83 ? -11.332 -4.308 12.610 1.00 67.50 83 ILE A N 1
ATOM 630 C CA . ILE A 1 83 ? -11.941 -3.104 13.198 1.00 67.50 83 ILE A CA 1
ATOM 631 C C . ILE A 1 83 ? -13.438 -3.352 13.471 1.00 67.50 83 ILE A C 1
ATOM 633 O O . ILE A 1 83 ? -14.298 -2.545 13.139 1.00 67.50 83 ILE A O 1
ATOM 637 N N . ASP A 1 84 ? -13.779 -4.501 14.054 1.00 64.12 84 ASP A N 1
ATOM 638 C CA . ASP A 1 84 ? -15.157 -4.800 14.478 1.00 64.12 84 ASP A CA 1
ATOM 639 C C . ASP A 1 84 ? -15.418 -4.277 15.910 1.00 64.12 84 ASP A C 1
ATOM 641 O O . ASP A 1 84 ? -16.555 -4.148 16.359 1.00 64.12 84 ASP A O 1
ATOM 645 N N . SER A 1 85 ? -14.353 -3.922 16.646 1.00 58.16 85 SER A N 1
ATOM 646 C CA . SER A 1 85 ? -14.434 -3.220 17.932 1.00 58.16 85 SER A CA 1
ATOM 647 C C . SER A 1 85 ? -13.137 -2.470 18.272 1.00 58.16 85 SER A C 1
ATOM 649 O O . SER A 1 85 ? -12.047 -2.870 17.859 1.00 58.16 85 SER A O 1
ATOM 651 N N . VAL A 1 86 ? -13.252 -1.417 19.089 1.00 57.47 86 VAL A N 1
ATOM 652 C CA . VAL A 1 86 ? -12.145 -0.567 19.588 1.00 57.47 86 VAL A CA 1
ATOM 653 C C . VAL A 1 86 ? -11.015 -1.378 20.243 1.00 57.47 86 VAL A C 1
ATOM 655 O O . VAL A 1 86 ? -9.841 -1.020 20.176 1.00 57.47 86 VAL A O 1
ATOM 658 N N . LEU A 1 87 ? -11.348 -2.537 20.817 1.00 58.28 87 LEU A N 1
ATOM 659 C CA . LEU A 1 87 ? -10.399 -3.421 21.498 1.00 58.28 87 LEU A CA 1
ATOM 660 C C . LEU A 1 87 ? -9.318 -3.995 20.565 1.00 58.28 87 LEU A C 1
ATOM 662 O O . LEU A 1 87 ? -8.221 -4.295 21.031 1.00 58.28 87 LEU A O 1
ATOM 666 N N . ASN A 1 88 ? -9.584 -4.083 19.259 1.00 65.00 88 ASN A N 1
ATOM 667 C CA . ASN A 1 88 ? -8.670 -4.687 18.285 1.00 65.00 88 ASN A CA 1
ATOM 668 C C . ASN A 1 88 ? -7.892 -3.649 17.459 1.00 65.00 88 ASN A C 1
ATOM 670 O O . ASN A 1 88 ? -7.185 -3.999 16.512 1.00 65.00 88 ASN A O 1
ATOM 674 N N . ILE A 1 89 ? -7.961 -2.362 17.820 1.00 73.06 89 ILE A N 1
ATOM 675 C CA . ILE A 1 89 ? -7.258 -1.290 17.096 1.00 73.06 89 ILE A CA 1
ATOM 676 C C . ILE A 1 89 ? -5.740 -1.503 17.105 1.00 73.06 89 ILE A C 1
ATOM 678 O O . ILE A 1 89 ? -5.063 -1.184 16.127 1.00 73.06 89 ILE A O 1
ATOM 682 N N . TRP A 1 90 ? -5.183 -2.086 18.169 1.00 77.81 90 TRP A N 1
ATOM 683 C CA . TRP A 1 90 ? -3.760 -2.434 18.211 1.00 77.81 90 TRP A CA 1
ATOM 684 C C . TRP A 1 90 ? -3.393 -3.519 17.187 1.00 77.81 90 TRP A C 1
ATOM 686 O O . TRP A 1 90 ? -2.380 -3.392 16.496 1.00 77.81 90 TRP A O 1
ATOM 696 N N . GLU A 1 91 ? -4.231 -4.549 17.044 1.00 78.06 91 GLU A N 1
ATOM 697 C CA . GLU A 1 91 ? -4.035 -5.631 16.068 1.00 78.06 91 GLU A CA 1
ATOM 698 C C . GLU A 1 91 ? -4.139 -5.099 14.639 1.00 78.06 91 GLU A C 1
ATOM 700 O O . GLU A 1 91 ? -3.300 -5.409 13.789 1.00 78.06 91 GLU A O 1
ATOM 705 N N . TYR A 1 92 ? -5.102 -4.206 14.401 1.00 82.56 92 TYR A N 1
ATOM 706 C CA . TYR A 1 92 ? -5.198 -3.452 13.159 1.00 82.56 92 TYR A CA 1
ATOM 707 C C . TYR A 1 92 ? -3.918 -2.644 12.883 1.00 82.56 92 TYR A C 1
ATOM 709 O O . TYR A 1 92 ? -3.329 -2.777 11.808 1.00 82.56 92 TYR A O 1
ATOM 717 N N . LYS A 1 93 ? -3.442 -1.838 13.848 1.00 79.44 93 LYS A N 1
ATOM 718 C CA . LYS A 1 93 ? -2.245 -0.993 13.675 1.00 79.44 93 LYS A CA 1
ATOM 719 C C . LYS A 1 93 ? -1.007 -1.842 13.366 1.00 79.44 93 LYS A C 1
ATOM 721 O O . LYS A 1 93 ? -0.208 -1.448 12.516 1.00 79.44 93 LYS A O 1
ATOM 726 N N . GLN A 1 94 ? -0.862 -3.015 13.986 1.00 84.69 94 GLN A N 1
ATOM 727 C CA . GLN A 1 94 ? 0.198 -3.977 13.657 1.00 84.69 94 GLN A CA 1
ATOM 728 C C . GLN A 1 94 ? 0.060 -4.522 12.230 1.00 84.69 94 GLN A C 1
ATOM 730 O O . GLN A 1 94 ? 1.013 -4.438 11.454 1.00 84.69 94 GLN A O 1
ATOM 735 N N . CYS A 1 95 ? -1.126 -5.013 11.863 1.00 85.19 95 CYS A N 1
ATOM 736 C CA . CYS A 1 95 ? -1.415 -5.556 10.533 1.00 85.19 95 CYS A CA 1
ATOM 737 C C . CYS A 1 95 ? -1.119 -4.533 9.425 1.00 85.19 95 CYS A C 1
ATOM 739 O O . CYS A 1 95 ? -0.336 -4.800 8.511 1.00 85.19 95 CYS A O 1
ATOM 741 N N . ALA A 1 96 ? -1.669 -3.324 9.550 1.00 85.06 96 ALA A N 1
ATOM 742 C CA . ALA A 1 96 ? -1.489 -2.250 8.580 1.00 85.06 96 ALA A CA 1
ATOM 743 C C . ALA A 1 96 ? -0.029 -1.758 8.512 1.00 85.06 96 ALA A C 1
ATOM 745 O O . ALA A 1 96 ? 0.472 -1.457 7.430 1.00 85.06 96 ALA A O 1
ATOM 746 N N . SER A 1 97 ? 0.695 -1.732 9.638 1.00 84.75 97 SER A N 1
ATOM 747 C CA . SER A 1 97 ? 2.115 -1.342 9.661 1.00 84.75 97 SER A CA 1
ATOM 748 C C . SER A 1 97 ? 3.028 -2.357 8.971 1.00 84.75 97 SER A C 1
ATOM 750 O O . SER A 1 97 ? 3.983 -1.963 8.300 1.00 84.75 97 SER A O 1
ATOM 752 N N . ILE A 1 98 ? 2.760 -3.656 9.135 1.00 87.19 98 ILE A N 1
ATOM 753 C CA . ILE A 1 98 ? 3.484 -4.716 8.415 1.00 87.19 98 ILE A CA 1
ATOM 754 C C . ILE A 1 98 ? 3.218 -4.575 6.919 1.00 87.19 98 ILE A C 1
ATOM 756 O O . ILE A 1 98 ? 4.158 -4.527 6.130 1.00 87.19 98 ILE A O 1
ATOM 760 N N . LEU A 1 99 ? 1.955 -4.389 6.541 1.00 87.00 99 LEU A N 1
ATOM 761 C CA . LEU A 1 99 ? 1.577 -4.235 5.144 1.00 87.00 99 LEU A CA 1
ATOM 762 C C . LEU A 1 99 ? 2.210 -3.001 4.489 1.00 87.00 99 LEU A C 1
ATOM 764 O O . LEU A 1 99 ? 2.648 -3.077 3.346 1.00 87.00 99 LEU A O 1
ATOM 768 N N . LEU A 1 100 ? 2.311 -1.880 5.208 1.00 86.62 100 LEU A N 1
ATOM 769 C CA . LEU A 1 100 ? 3.032 -0.697 4.733 1.00 86.62 100 LEU A CA 1
ATOM 770 C C . LEU A 1 100 ? 4.516 -1.000 4.483 1.00 86.62 100 LEU A C 1
ATOM 772 O O . LEU A 1 100 ? 5.062 -0.591 3.458 1.00 86.62 100 LEU A O 1
ATOM 776 N N . LYS A 1 101 ? 5.180 -1.717 5.399 1.00 86.38 101 LYS A N 1
ATOM 777 C CA . LYS A 1 101 ? 6.586 -2.115 5.224 1.00 86.38 101 LYS A CA 1
ATOM 778 C C . LYS A 1 101 ? 6.762 -3.006 3.998 1.00 86.38 101 LYS A C 1
ATOM 780 O O . LYS A 1 101 ? 7.652 -2.739 3.193 1.00 86.38 101 LYS A O 1
ATOM 785 N N . ASP A 1 102 ? 5.893 -3.998 3.829 1.00 83.19 102 ASP A N 1
ATOM 786 C CA . ASP A 1 102 ? 5.928 -4.915 2.688 1.00 83.19 102 ASP A CA 1
ATOM 787 C C . ASP A 1 102 ? 5.647 -4.183 1.370 1.00 83.19 102 ASP A C 1
ATOM 789 O O . ASP A 1 102 ? 6.351 -4.392 0.381 1.00 83.19 102 ASP A O 1
ATOM 793 N N . ALA A 1 103 ? 4.683 -3.256 1.364 1.00 85.81 103 ALA A N 1
ATOM 794 C CA . ALA A 1 103 ? 4.377 -2.406 0.217 1.00 85.81 103 ALA A CA 1
ATOM 795 C C . ALA A 1 103 ? 5.596 -1.586 -0.217 1.00 85.81 103 ALA A C 1
ATOM 797 O O . ALA A 1 103 ? 5.977 -1.600 -1.387 1.00 85.81 103 ALA A O 1
ATOM 798 N N . MET A 1 104 ? 6.241 -0.897 0.727 1.00 86.12 104 MET A N 1
ATOM 799 C CA . MET A 1 104 ? 7.422 -0.083 0.439 1.00 86.12 104 MET A CA 1
ATOM 800 C C . MET A 1 104 ? 8.620 -0.938 0.012 1.00 86.12 104 MET A C 1
ATOM 802 O O . MET A 1 104 ? 9.367 -0.548 -0.888 1.00 86.12 104 MET A O 1
ATOM 806 N N . ALA A 1 105 ? 8.800 -2.123 0.598 1.00 88.00 105 ALA A N 1
ATOM 807 C CA . ALA A 1 105 ? 9.825 -3.075 0.174 1.00 88.00 105 ALA A CA 1
ATOM 808 C C . ALA A 1 105 ? 9.593 -3.559 -1.269 1.00 88.00 105 ALA A C 1
ATOM 810 O O . ALA A 1 105 ? 10.519 -3.559 -2.080 1.00 88.00 105 ALA A O 1
ATOM 811 N N . ALA A 1 106 ? 8.354 -3.900 -1.625 1.00 86.25 106 ALA A N 1
ATOM 812 C CA . ALA A 1 106 ? 8.000 -4.310 -2.981 1.00 86.25 106 ALA A CA 1
ATOM 813 C C . ALA A 1 106 ? 8.187 -3.166 -3.994 1.00 86.25 106 ALA A C 1
ATOM 815 O O . ALA A 1 106 ? 8.792 -3.364 -5.048 1.00 86.25 106 ALA A O 1
ATOM 816 N N . LEU A 1 107 ? 7.735 -1.953 -3.661 1.00 85.81 107 LEU A N 1
ATOM 817 C CA . LEU A 1 107 ? 7.871 -0.775 -4.521 1.00 85.81 107 LEU A CA 1
ATOM 818 C C . LEU A 1 107 ? 9.336 -0.345 -4.703 1.00 85.81 107 LEU A C 1
ATOM 820 O O . LEU A 1 107 ? 9.739 -0.007 -5.815 1.00 85.81 107 LEU A O 1
ATOM 824 N N . SER A 1 108 ? 10.154 -0.404 -3.651 1.00 84.81 108 SER A N 1
ATOM 825 C CA . SER A 1 108 ? 11.594 -0.114 -3.739 1.00 84.81 108 SER A CA 1
ATOM 826 C C . SER A 1 108 ? 12.361 -1.177 -4.527 1.00 84.81 108 SER A C 1
ATOM 828 O O . SER A 1 108 ? 13.232 -0.838 -5.329 1.00 84.81 108 SER A O 1
ATOM 830 N N . SER A 1 109 ? 12.007 -2.458 -4.379 1.00 85.81 109 SER A N 1
ATOM 831 C CA . SER A 1 109 ? 12.549 -3.535 -5.215 1.00 85.81 109 SER A CA 1
ATOM 832 C C . SER A 1 109 ? 12.217 -3.304 -6.692 1.00 85.81 109 SER A C 1
ATOM 834 O O . SER A 1 109 ? 13.087 -3.419 -7.561 1.00 85.81 109 SER A O 1
ATOM 836 N N . LEU A 1 110 ? 10.982 -2.877 -6.970 1.00 85.69 110 LEU A N 1
ATOM 837 C CA . LEU A 1 110 ? 10.537 -2.516 -8.309 1.00 85.69 110 LEU A CA 1
ATOM 838 C C . LEU A 1 110 ? 11.301 -1.302 -8.857 1.00 85.69 110 LEU A C 1
ATOM 840 O O . LEU A 1 110 ? 11.764 -1.325 -9.998 1.00 85.69 110 LEU A O 1
ATOM 844 N N . GLN A 1 111 ? 11.517 -0.270 -8.039 1.00 83.50 111 GLN A N 1
ATOM 845 C CA . GLN A 1 111 ? 12.357 0.866 -8.414 1.00 83.50 111 GLN A CA 1
ATOM 846 C C . GLN A 1 111 ? 13.788 0.416 -8.745 1.00 83.50 111 GLN A C 1
ATOM 848 O O . GLN A 1 111 ? 14.330 0.845 -9.760 1.00 83.50 111 GLN A O 1
ATOM 853 N N . GLY A 1 112 ? 14.381 -0.486 -7.957 1.00 82.06 112 GLY A N 1
ATOM 854 C CA . GLY A 1 112 ? 15.711 -1.046 -8.223 1.00 82.06 112 GLY A CA 1
ATOM 855 C C . GLY A 1 112 ? 15.795 -1.822 -9.542 1.00 82.06 112 GLY A C 1
ATOM 856 O O . GLY A 1 112 ? 16.776 -1.687 -10.272 1.00 82.06 112 GLY A O 1
ATOM 857 N N . LYS A 1 113 ? 14.745 -2.578 -9.892 1.00 84.56 113 LYS A N 1
ATOM 858 C CA . LYS A 1 113 ? 14.641 -3.318 -11.164 1.00 84.56 113 LYS A CA 1
ATOM 859 C C . LYS A 1 113 ? 14.623 -2.385 -12.378 1.00 84.56 113 LYS A C 1
ATOM 861 O O . LYS A 1 113 ? 15.290 -2.663 -13.371 1.00 84.56 113 LYS A O 1
ATOM 866 N N . TYR A 1 114 ? 13.874 -1.288 -12.299 1.00 83.19 114 TYR A N 1
ATOM 867 C CA . TYR A 1 114 ? 13.661 -0.373 -13.427 1.00 83.19 114 TYR A CA 1
ATOM 868 C C . TYR A 1 114 ? 14.613 0.830 -13.456 1.00 83.19 114 TYR A C 1
ATOM 870 O O . TYR A 1 114 ? 14.769 1.477 -14.491 1.00 83.19 114 TYR A O 1
ATOM 878 N N . ARG A 1 115 ? 15.290 1.129 -12.346 1.00 70.19 115 ARG A N 1
ATOM 879 C CA . ARG A 1 115 ? 16.354 2.136 -12.255 1.00 70.19 115 ARG A CA 1
ATOM 880 C C . ARG A 1 115 ? 17.618 1.542 -11.621 1.00 70.19 115 ARG A C 1
ATOM 882 O O . ARG A 1 115 ? 18.039 1.996 -10.554 1.00 70.19 115 ARG A O 1
ATOM 889 N N . PRO A 1 116 ? 18.299 0.601 -12.301 1.00 63.66 116 PRO A N 1
ATOM 890 C CA . PRO A 1 116 ? 19.522 -0.014 -11.778 1.00 63.66 116 PRO A CA 1
ATOM 891 C C . PRO A 1 116 ? 20.652 1.005 -11.540 1.00 63.66 116 PRO A C 1
ATOM 893 O O . PRO A 1 116 ? 21.524 0.777 -10.709 1.00 63.66 116 PRO A O 1
ATOM 896 N N . TYR A 1 117 ? 20.614 2.161 -12.215 1.00 58.25 117 TYR A N 1
ATOM 897 C CA . TYR A 1 117 ? 21.596 3.240 -12.062 1.00 58.25 117 TYR A CA 1
ATOM 898 C C . TYR A 1 117 ? 21.297 4.227 -10.920 1.00 58.25 117 TYR A C 1
ATOM 900 O O . TYR A 1 117 ? 22.174 5.008 -10.566 1.00 58.25 117 TYR A O 1
ATOM 908 N N . PHE A 1 118 ? 20.099 4.202 -10.319 1.00 51.88 118 PHE A N 1
ATOM 909 C CA . PHE A 1 118 ? 19.803 5.010 -9.121 1.00 51.88 118 PHE A CA 1
ATOM 910 C C . PHE A 1 118 ? 20.351 4.347 -7.846 1.00 51.88 118 PHE A C 1
ATOM 912 O O . PHE A 1 118 ? 20.590 5.010 -6.841 1.00 51.88 118 PHE A O 1
ATOM 919 N N . ALA A 1 119 ? 20.643 3.046 -7.922 1.00 54.62 119 ALA A N 1
ATOM 920 C CA . ALA A 1 119 ? 21.422 2.301 -6.945 1.00 54.62 119 ALA A CA 1
ATOM 921 C C . ALA A 1 119 ? 22.885 2.176 -7.412 1.00 54.62 119 ALA A C 1
ATOM 923 O O . ALA A 1 119 ? 23.359 1.081 -7.698 1.00 54.62 119 ALA A O 1
ATOM 924 N N . SER A 1 120 ? 23.620 3.285 -7.554 1.00 43.72 120 SER A N 1
ATOM 925 C CA . SER A 1 120 ? 25.067 3.233 -7.836 1.00 43.72 120 SER A CA 1
ATOM 926 C C . SER A 1 120 ? 25.820 4.494 -7.397 1.00 43.72 120 SER A C 1
ATOM 928 O O . SER A 1 120 ? 26.192 5.338 -8.202 1.00 43.72 120 SER A O 1
ATOM 930 N N . SER A 1 121 ? 26.125 4.564 -6.100 1.00 46.53 121 SER A N 1
ATOM 931 C CA . SER A 1 121 ? 27.427 5.044 -5.609 1.00 46.53 121 SER A CA 1
ATOM 932 C C . SER A 1 121 ? 27.821 4.278 -4.338 1.00 46.53 121 SER A C 1
ATOM 934 O O . SER A 1 121 ? 28.219 4.856 -3.332 1.00 46.53 121 SER A O 1
ATOM 936 N N . ALA A 1 122 ? 27.699 2.949 -4.374 1.00 50.09 122 ALA A N 1
ATOM 937 C CA . ALA A 1 122 ? 28.564 2.102 -3.566 1.00 50.09 122 ALA A CA 1
ATOM 938 C C . ALA A 1 122 ? 29.804 1.849 -4.423 1.00 50.09 122 ALA A C 1
ATOM 940 O O . ALA A 1 122 ? 29.756 1.124 -5.416 1.00 50.09 122 ALA A O 1
ATOM 941 N N . SER A 1 123 ? 30.866 2.571 -4.087 1.00 50.75 123 SER A N 1
ATOM 942 C CA . SER A 1 123 ? 32.218 2.482 -4.618 1.00 50.75 123 SER A CA 1
ATOM 943 C C . SER A 1 123 ? 32.539 1.074 -5.110 1.00 50.75 123 SER A C 1
ATOM 945 O O . SER A 1 123 ? 32.634 0.148 -4.311 1.00 50.75 123 SER A O 1
ATOM 947 N N . ARG A 1 124 ? 32.746 0.903 -6.418 1.00 50.25 124 ARG A N 1
ATOM 948 C CA . ARG A 1 124 ? 33.579 -0.202 -6.894 1.00 50.25 124 ARG A CA 1
ATOM 949 C C . ARG A 1 124 ? 34.962 0.064 -6.295 1.00 50.25 124 ARG A C 1
ATOM 951 O O . ARG A 1 124 ? 35.560 1.061 -6.703 1.00 50.25 124 ARG A O 1
ATOM 958 N N . PRO A 1 125 ? 35.496 -0.731 -5.348 1.00 50.09 125 PRO A N 1
ATOM 959 C CA . PRO A 1 125 ? 36.920 -0.659 -5.110 1.00 50.09 125 PRO A CA 1
ATOM 960 C C . PRO A 1 125 ? 37.543 -1.244 -6.375 1.00 50.09 125 PRO A C 1
ATOM 962 O O . PRO A 1 125 ? 37.542 -2.456 -6.586 1.00 50.09 125 PRO A O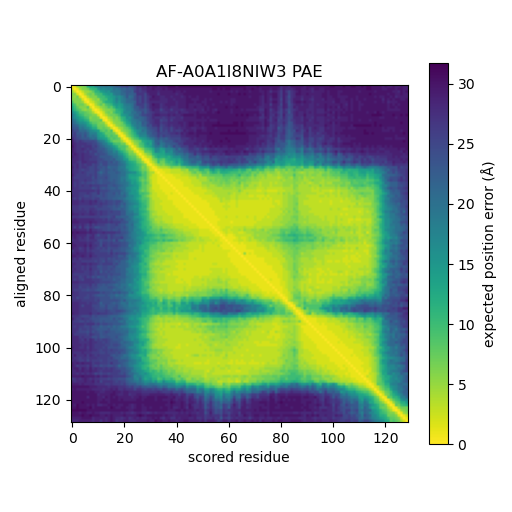 1
ATOM 965 N N . SER A 1 126 ? 37.988 -0.380 -7.284 1.00 55.50 126 SER A N 1
ATOM 966 C CA . SER A 1 126 ? 38.912 -0.803 -8.318 1.00 55.50 126 SER A CA 1
ATOM 967 C C . SER A 1 126 ? 40.186 -1.228 -7.596 1.00 55.50 126 SER A C 1
ATOM 969 O O . SER A 1 126 ? 41.002 -0.388 -7.219 1.00 55.50 126 SER A O 1
ATOM 971 N N . LEU A 1 127 ? 40.318 -2.528 -7.345 1.00 53.97 127 LEU A N 1
ATOM 972 C CA . LEU A 1 127 ? 41.599 -3.157 -7.061 1.00 53.97 127 LEU A CA 1
ATOM 973 C C . LEU A 1 127 ? 42.420 -3.068 -8.348 1.00 53.97 127 LEU A C 1
ATOM 975 O O . LEU A 1 127 ? 42.385 -3.951 -9.201 1.00 53.97 127 LEU A O 1
ATOM 979 N N . PHE A 1 128 ? 43.075 -1.925 -8.509 1.00 57.72 128 PHE A N 1
ATOM 980 C CA . PHE A 1 128 ? 44.136 -1.716 -9.471 1.00 57.72 128 PHE A CA 1
ATOM 981 C C . PHE A 1 128 ? 45.450 -2.107 -8.784 1.00 57.72 128 PHE A C 1
ATOM 983 O O . PHE A 1 128 ? 45.820 -1.471 -7.802 1.00 57.72 128 PHE A O 1
ATOM 990 N N . TRP A 1 129 ? 46.013 -3.217 -9.279 1.00 52.22 129 TRP A N 1
ATOM 991 C CA . TRP A 1 129 ? 47.429 -3.627 -9.342 1.00 52.22 129 TRP A CA 1
ATOM 992 C C . TRP A 1 129 ? 48.427 -3.013 -8.356 1.00 52.22 129 TRP A C 1
ATOM 994 O O . TRP A 1 129 ? 48.672 -1.789 -8.429 1.00 52.22 129 TRP A O 1
#

Secondary structure (DSSP, 8-state):
----SSSTTTTTTGGGS-----TTTHHHHTT-HHHHHHHHHHHHHHHHHHHIIIIIS-GGGHHHHHHHHHHHHHHHHHHHTTTTSGGGHHHHHHHHHHHHHHHHHHHHHHHHHH-TTTS--S-------

Radius of gyration: 24.95 Å; Cα contacts (8 Å, |Δi|>4): 77; chains: 1; bounding box: 84×58×39 Å

Mean predicted aligned error: 15.21 Å